Protein AF-A0A9P5TML0-F1 (afdb_monomer_lite)

Foldseek 3Di:
DVVVVVVPPPDCVVVVVLCVVCVCCVPVCVVVDDPVRSVVVSVVVVCVVPCVRDVPVVVVVVVD

Sequence (64 aa):
MGLDFLSAPASSCDVERSFSWGGVNVSKLQHMLSDDSTCSSTVLNSWSEFPELIPASKIIQTIQ

Radius of gyration: 14.75 Å; chains: 1; bounding box: 22×32×42 Å

Organism: Gymnopilus junonius (NCBI:txid109634)

Secondary structure (DSSP, 8-state):
-HHHHHHS-SSTHHHHHHHHHTHIIIIISTTTS-HHHHHHHHHHHHHHT-TTT--HHHHHHHH-

Structure (mmCIF, N/CA/C/O backbone):
data_AF-A0A9P5TML0-F1
#
_entry.id   AF-A0A9P5TML0-F1
#
loop_
_atom_site.group_PDB
_atom_site.id
_atom_site.type_symbol
_atom_site.label_atom_id
_atom_site.label_alt_id
_atom_site.label_comp_id
_atom_site.label_asym_id
_atom_site.label_entity_id
_atom_site.label_seq_id
_atom_site.pdbx_PDB_ins_code
_atom_site.Cartn_x
_atom_site.Cartn_y
_atom_site.Cartn_z
_atom_site.occupancy
_atom_site.B_iso_or_equiv
_atom_site.auth_seq_id
_atom_site.auth_comp_id
_atom_site.auth_asym_id
_atom_site.auth_atom_id
_atom_site.pdbx_PDB_model_num
ATOM 1 N N . MET A 1 1 ? 6.593 1.089 -24.606 1.00 72.62 1 MET A N 1
ATOM 2 C CA . MET A 1 1 ? 6.617 2.566 -24.702 1.00 72.62 1 MET A CA 1
ATOM 3 C C . MET A 1 1 ? 5.250 3.197 -24.479 1.00 72.62 1 MET A C 1
ATOM 5 O O . MET A 1 1 ? 5.130 3.958 -23.534 1.00 72.62 1 MET A O 1
ATOM 9 N N . GLY A 1 2 ? 4.222 2.916 -25.295 1.00 81.88 2 GLY A N 1
ATOM 10 C CA . GLY A 1 2 ? 2.900 3.547 -25.115 1.00 81.88 2 GLY A CA 1
ATOM 11 C C . GLY A 1 2 ? 2.211 3.192 -23.791 1.00 81.88 2 GLY A C 1
ATOM 12 O O . GLY A 1 2 ? 1.714 4.077 -23.108 1.00 81.88 2 GLY A O 1
ATOM 13 N N . LEU A 1 3 ? 2.241 1.913 -23.397 1.00 79.94 3 LEU A N 1
ATOM 14 C CA . LEU A 1 3 ? 1.674 1.464 -22.120 1.00 79.94 3 LEU A CA 1
ATOM 15 C C . LEU A 1 3 ? 2.430 2.023 -20.912 1.00 79.94 3 LEU A C 1
ATOM 17 O O . LEU A 1 3 ? 1.787 2.464 -19.974 1.00 79.94 3 LEU A O 1
ATOM 21 N N . ASP A 1 4 ? 3.762 2.087 -20.964 1.00 80.38 4 ASP A N 1
ATOM 22 C CA . ASP A 1 4 ? 4.577 2.606 -19.856 1.00 80.38 4 ASP A CA 1
ATOM 23 C C . ASP A 1 4 ? 4.221 4.071 -19.545 1.00 80.38 4 ASP A C 1
ATOM 25 O O . ASP A 1 4 ? 4.009 4.432 -18.389 1.00 80.38 4 ASP A O 1
ATOM 29 N N . PHE A 1 5 ? 4.051 4.897 -20.587 1.00 74.81 5 PHE A N 1
ATOM 30 C CA . PHE A 1 5 ? 3.653 6.304 -20.458 1.00 74.81 5 PHE A CA 1
ATOM 31 C C . PHE A 1 5 ? 2.231 6.476 -19.906 1.00 74.81 5 PHE A C 1
ATOM 33 O O . PHE A 1 5 ? 1.975 7.401 -19.144 1.00 74.81 5 PHE A O 1
ATOM 40 N N . LEU A 1 6 ? 1.310 5.580 -20.273 1.00 80.81 6 LEU A N 1
ATOM 41 C CA . LEU A 1 6 ? -0.080 5.608 -19.804 1.00 80.81 6 LEU A CA 1
ATOM 42 C C . LEU A 1 6 ? -0.266 4.953 -18.427 1.00 80.81 6 LEU A C 1
ATOM 44 O O . LEU A 1 6 ? -1.272 5.198 -17.770 1.00 80.81 6 LEU A O 1
ATOM 48 N N . SER A 1 7 ? 0.687 4.122 -18.002 1.00 78.06 7 SER A N 1
ATOM 49 C CA . SER A 1 7 ? 0.694 3.473 -16.686 1.00 78.06 7 SER A CA 1
ATOM 50 C C . SER A 1 7 ? 1.317 4.337 -15.594 1.00 78.06 7 SER A C 1
ATOM 52 O O . SER A 1 7 ? 1.105 4.072 -14.413 1.00 78.06 7 SER A O 1
ATOM 54 N N . ALA A 1 8 ? 2.075 5.370 -15.974 1.00 77.69 8 ALA A N 1
ATOM 55 C CA . ALA A 1 8 ? 2.602 6.331 -15.025 1.00 77.69 8 ALA A CA 1
ATOM 56 C C . ALA A 1 8 ? 1.424 7.090 -14.387 1.00 77.69 8 ALA A C 1
ATOM 58 O O . ALA A 1 8 ? 0.665 7.747 -15.107 1.00 77.69 8 ALA A O 1
ATOM 59 N N . PRO A 1 9 ? 1.239 7.013 -13.059 1.00 73.00 9 PRO A N 1
ATOM 60 C CA . PRO A 1 9 ? 0.173 7.749 -12.404 1.00 73.00 9 PRO A CA 1
ATOM 61 C C . PRO A 1 9 ? 0.365 9.243 -12.672 1.00 73.00 9 PRO A C 1
ATOM 63 O O . PRO A 1 9 ? 1.430 9.807 -12.429 1.00 73.00 9 PRO A O 1
ATOM 66 N N . ALA A 1 10 ? -0.681 9.895 -13.177 1.00 74.31 10 AL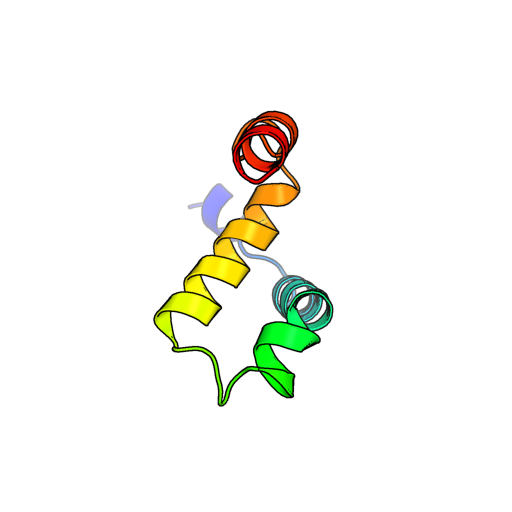A A N 1
ATOM 67 C CA . ALA A 1 10 ? -0.647 11.317 -13.522 1.00 74.31 10 ALA A CA 1
ATOM 68 C C . ALA A 1 10 ? -0.524 12.238 -12.289 1.00 74.31 10 ALA A C 1
ATOM 70 O O . ALA A 1 10 ? -0.374 13.449 -12.436 1.00 74.31 10 ALA A O 1
ATOM 71 N N . SER A 1 11 ? -0.616 11.679 -11.077 1.00 67.31 11 SER A N 1
ATOM 72 C CA . SER A 1 11 ? -0.590 12.414 -9.818 1.00 67.31 11 SER A CA 1
ATOM 73 C C . SER A 1 11 ? 0.105 11.617 -8.712 1.00 67.31 11 SER A C 1
ATOM 75 O O . SER A 1 11 ? -0.104 10.412 -8.576 1.00 67.31 11 SER A O 1
ATOM 77 N N . SER A 1 12 ? 0.877 12.311 -7.873 1.00 63.47 12 SER A N 1
ATOM 78 C CA . SER A 1 12 ? 1.487 11.779 -6.647 1.00 63.47 12 SER A CA 1
ATOM 79 C C . SER A 1 12 ? 0.465 11.373 -5.576 1.00 63.47 12 SER A C 1
ATOM 81 O O . SER A 1 12 ? 0.831 10.711 -4.606 1.00 63.47 12 SER A O 1
ATOM 83 N N . CYS A 1 13 ? -0.812 11.732 -5.746 1.00 66.50 13 CYS A N 1
ATOM 84 C CA . CYS A 1 13 ? -1.855 11.488 -4.750 1.00 66.50 13 CYS A CA 1
ATOM 85 C C . CYS A 1 13 ? -2.116 10.003 -4.464 1.00 66.50 13 CYS A C 1
ATOM 87 O O . CYS A 1 13 ? -2.591 9.675 -3.379 1.00 66.50 13 CYS A O 1
ATOM 89 N N . ASP A 1 14 ? -1.830 9.106 -5.409 1.00 67.19 14 ASP A N 1
ATOM 90 C CA . ASP A 1 14 ? -2.029 7.665 -5.210 1.00 67.19 14 ASP A CA 1
ATOM 91 C C . ASP A 1 14 ? -1.060 7.121 -4.144 1.00 67.19 14 ASP A C 1
ATOM 93 O O . ASP A 1 14 ? -1.447 6.449 -3.184 1.00 67.19 14 ASP A O 1
ATOM 97 N N . VAL A 1 15 ? 0.194 7.574 -4.224 1.00 68.50 15 VAL A N 1
ATOM 98 C CA . VAL A 1 15 ? 1.231 7.294 -3.229 1.00 68.50 15 VAL A CA 1
ATOM 99 C C . VAL A 1 15 ? 0.887 7.963 -1.894 1.00 68.50 15 VAL A C 1
ATOM 101 O O . VAL A 1 15 ? 0.932 7.303 -0.857 1.00 68.50 15 VAL A O 1
ATOM 104 N N . GLU A 1 16 ? 0.454 9.227 -1.890 1.00 71.31 16 GLU A N 1
ATOM 105 C CA . GLU A 1 16 ? 0.032 9.924 -0.660 1.00 71.31 16 GLU A CA 1
ATOM 106 C C . GLU A 1 16 ? -1.172 9.263 0.032 1.00 71.31 16 GLU A C 1
ATOM 108 O O . GLU A 1 16 ? -1.249 9.239 1.266 1.00 71.31 16 GLU A O 1
ATOM 113 N N . ARG A 1 17 ? -2.108 8.693 -0.736 1.00 74.56 17 ARG A N 1
ATOM 114 C CA . ARG A 1 17 ? -3.250 7.947 -0.194 1.00 74.56 17 ARG A CA 1
ATOM 115 C C . ARG A 1 17 ? -2.790 6.673 0.512 1.00 74.56 17 ARG A C 1
ATOM 117 O O . ARG A 1 17 ? -3.255 6.421 1.625 1.00 74.56 17 ARG A O 1
ATOM 124 N N . SER A 1 18 ? -1.842 5.933 -0.069 1.00 68.81 18 SER A N 1
ATOM 125 C CA . SER A 1 18 ? -1.238 4.767 0.595 1.00 68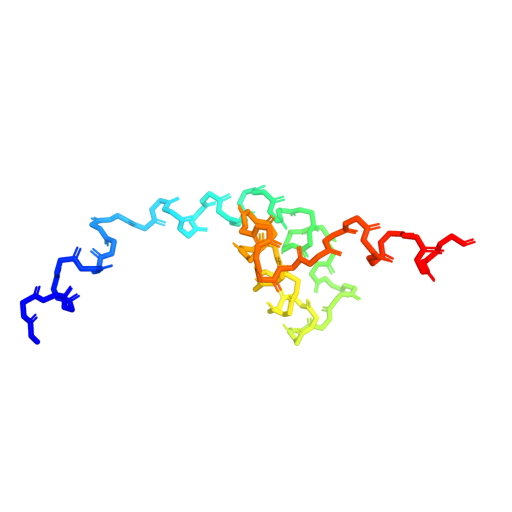.81 18 SER A CA 1
ATOM 126 C C . SER A 1 18 ? -0.515 5.156 1.893 1.00 68.81 18 SER A C 1
ATOM 128 O O . SER A 1 18 ? -0.694 4.495 2.916 1.00 68.81 18 SER A O 1
ATOM 130 N N . PHE A 1 19 ? 0.201 6.288 1.902 1.00 68.25 19 PHE A N 1
ATOM 131 C CA . PHE A 1 19 ? 0.855 6.825 3.099 1.00 68.25 19 PHE A CA 1
ATOM 132 C C . PHE A 1 19 ? -0.139 7.281 4.165 1.00 68.25 19 PHE A C 1
ATOM 134 O O . PHE A 1 19 ? 0.103 7.089 5.353 1.00 68.25 19 PHE A O 1
ATOM 141 N N . SER A 1 20 ? -1.275 7.845 3.760 1.00 71.69 20 SER A N 1
ATOM 142 C CA . SER A 1 20 ? -2.337 8.254 4.683 1.00 71.69 20 SER A CA 1
ATOM 143 C C . SER A 1 20 ? -2.994 7.047 5.355 1.00 71.69 20 SER A C 1
ATOM 145 O O . SER A 1 20 ? -3.252 7.078 6.558 1.00 71.69 20 SER A O 1
ATOM 147 N N . TRP A 1 21 ? -3.218 5.961 4.608 1.00 71.25 21 TRP A N 1
ATOM 148 C CA . TRP A 1 21 ? -3.714 4.693 5.160 1.00 71.25 21 TRP A CA 1
ATOM 149 C C . TRP A 1 21 ? -2.670 4.013 6.055 1.00 71.25 21 TRP A C 1
ATOM 151 O O . TRP A 1 21 ? -2.997 3.530 7.138 1.00 71.25 21 TRP A O 1
ATOM 161 N N . GLY A 1 22 ? -1.399 4.050 5.652 1.00 69.50 22 GLY A N 1
ATOM 162 C CA . GLY A 1 22 ? -0.255 3.549 6.416 1.00 69.50 22 GLY A CA 1
ATOM 163 C C . GLY A 1 22 ? 0.269 4.504 7.494 1.00 69.50 22 GLY A C 1
ATOM 164 O O . GLY A 1 22 ? 1.303 4.220 8.100 1.00 69.50 22 GLY A O 1
ATOM 165 N N . GLY A 1 23 ? -0.411 5.624 7.766 1.00 69.62 23 GLY A N 1
ATOM 166 C CA . GLY A 1 23 ? 0.118 6.719 8.591 1.00 69.62 23 GLY A CA 1
ATOM 167 C C . GLY A 1 23 ? 0.454 6.318 10.031 1.00 69.62 23 GLY A C 1
ATOM 168 O O . GLY A 1 23 ? 1.298 6.936 10.676 1.00 69.62 23 GLY A O 1
ATOM 169 N N . VAL A 1 24 ? -0.141 5.239 10.549 1.00 69.44 24 VAL A N 1
ATOM 170 C CA . VAL A 1 24 ? 0.258 4.667 11.846 1.00 69.44 24 VAL A CA 1
ATOM 171 C C . VAL A 1 24 ? 1.665 4.069 11.775 1.00 69.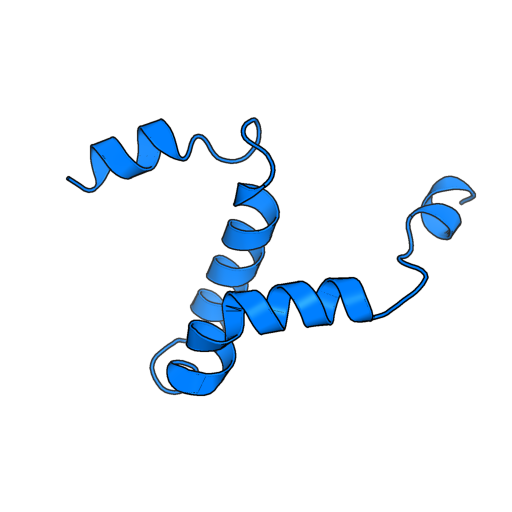44 24 VAL A C 1
ATOM 173 O O . VAL A 1 24 ? 2.491 4.376 12.635 1.00 69.44 24 VAL A O 1
ATOM 176 N N . ASN A 1 25 ? 1.970 3.291 10.737 1.00 66.69 25 ASN A N 1
ATOM 177 C CA . ASN A 1 25 ? 3.288 2.681 10.561 1.00 66.69 25 ASN A CA 1
ATOM 178 C C . ASN A 1 25 ? 4.337 3.733 10.193 1.00 66.69 25 ASN A C 1
ATOM 180 O O . ASN A 1 25 ? 5.419 3.744 10.772 1.00 66.69 25 ASN A O 1
ATOM 184 N N . VAL A 1 26 ? 3.984 4.666 9.305 1.00 66.62 26 VAL A N 1
ATOM 185 C CA . VAL A 1 26 ? 4.926 5.654 8.760 1.00 66.62 26 VAL A CA 1
ATOM 186 C C . VAL A 1 26 ? 5.137 6.861 9.674 1.00 66.62 26 VAL A C 1
ATOM 188 O O . VAL A 1 26 ? 6.215 7.430 9.663 1.00 66.62 26 VAL A O 1
ATOM 191 N N . SER A 1 27 ? 4.160 7.278 10.485 1.00 68.19 27 SER A N 1
ATOM 192 C CA . SER A 1 27 ? 4.321 8.471 11.340 1.00 68.19 27 SER A CA 1
ATOM 193 C C . SER A 1 27 ? 4.442 8.151 12.825 1.00 68.19 27 SER A C 1
ATOM 195 O O . SER A 1 27 ? 5.176 8.836 13.533 1.00 68.19 27 SER A O 1
ATOM 197 N N . LYS A 1 28 ? 3.727 7.137 13.332 1.00 70.88 28 LYS A N 1
ATOM 198 C CA . LYS A 1 28 ? 3.707 6.835 14.778 1.00 70.88 28 LYS A CA 1
ATOM 199 C C . LYS A 1 28 ? 4.711 5.760 15.166 1.00 70.88 28 LYS A C 1
ATOM 201 O O . LYS A 1 28 ? 5.323 5.861 16.223 1.00 70.88 28 LYS A O 1
ATOM 206 N N . LEU A 1 29 ? 4.881 4.748 14.320 1.00 74.00 29 LEU A N 1
ATOM 207 C CA . LEU A 1 29 ? 5.749 3.606 14.596 1.00 74.00 29 LEU A CA 1
ATOM 208 C C . LEU A 1 29 ? 7.079 3.653 13.839 1.00 74.00 29 LEU A C 1
ATOM 210 O O . LEU A 1 29 ? 7.882 2.749 14.019 1.00 74.00 29 LEU A O 1
ATOM 214 N N . GLN A 1 30 ? 7.373 4.717 13.083 1.00 68.69 30 GLN A N 1
ATOM 215 C CA . GLN A 1 30 ? 8.637 4.866 12.341 1.00 68.69 30 GLN A CA 1
ATOM 216 C C . GLN A 1 30 ? 9.897 4.719 13.208 1.00 68.69 30 GLN A C 1
ATOM 218 O O . GLN A 1 30 ? 10.939 4.309 12.724 1.00 68.69 30 GLN A O 1
ATOM 223 N N . HIS A 1 31 ? 9.818 5.046 14.502 1.00 76.06 31 HIS A N 1
ATOM 224 C CA . HIS A 1 31 ? 10.943 4.903 15.434 1.00 76.06 31 HIS A CA 1
ATOM 225 C C . HIS A 1 31 ? 11.035 3.503 16.058 1.00 76.06 31 HIS A C 1
ATOM 227 O O . HIS A 1 31 ? 12.009 3.193 16.737 1.00 76.06 31 HIS A O 1
ATOM 233 N N . MET A 1 32 ? 10.005 2.678 15.867 1.00 78.69 32 MET A N 1
ATOM 234 C CA . MET A 1 32 ? 9.893 1.310 16.382 1.00 78.69 32 MET A CA 1
ATOM 235 C C . MET A 1 32 ? 9.957 0.256 15.267 1.00 78.69 32 MET A C 1
ATOM 237 O O . MET A 1 32 ? 10.096 -0.929 15.557 1.00 78.69 32 MET A O 1
ATOM 241 N N . LEU A 1 33 ? 9.849 0.682 14.009 1.00 76.69 33 LEU A N 1
ATOM 242 C CA . LEU A 1 33 ? 9.893 -0.141 12.810 1.00 76.69 33 LEU A CA 1
ATOM 243 C C . LEU A 1 33 ? 11.181 0.157 12.046 1.00 76.69 33 LEU A C 1
ATOM 245 O O . LEU A 1 33 ? 11.590 1.306 11.917 1.00 76.69 33 LEU A O 1
ATOM 249 N N . SER A 1 34 ? 11.829 -0.886 11.535 1.00 81.81 34 SER A N 1
ATOM 250 C CA . SER A 1 34 ? 12.942 -0.724 10.601 1.00 81.81 34 SER A CA 1
ATOM 251 C C . SER A 1 34 ? 12.435 -0.265 9.231 1.00 81.81 34 SER A C 1
ATOM 253 O O . SER A 1 34 ? 11.279 -0.519 8.871 1.00 81.81 34 SER A O 1
ATOM 255 N N . ASP A 1 35 ? 13.313 0.338 8.429 1.00 81.88 35 ASP A N 1
ATOM 256 C CA . ASP A 1 35 ? 13.008 0.723 7.042 1.00 81.88 35 ASP A CA 1
ATOM 257 C C . ASP A 1 35 ? 12.457 -0.461 6.231 1.00 81.88 35 ASP A C 1
ATOM 259 O O . ASP A 1 35 ? 11.472 -0.331 5.504 1.00 81.88 35 ASP A O 1
ATOM 263 N N . ASP A 1 36 ? 13.039 -1.646 6.431 1.00 85.50 36 ASP A N 1
ATOM 264 C CA . ASP A 1 36 ? 12.627 -2.891 5.782 1.00 85.50 36 ASP A CA 1
ATOM 265 C C . ASP A 1 36 ? 11.193 -3.302 6.158 1.00 85.50 36 ASP A C 1
ATOM 267 O O . ASP A 1 36 ? 10.373 -3.615 5.292 1.00 85.50 36 ASP A O 1
ATOM 271 N N . SER A 1 37 ? 10.844 -3.206 7.446 1.00 82.19 37 SER A N 1
ATOM 272 C CA . SER A 1 37 ? 9.487 -3.504 7.918 1.00 82.19 37 SER A CA 1
ATOM 273 C C . SER A 1 37 ? 8.456 -2.484 7.424 1.00 82.19 37 SER A C 1
ATOM 275 O O . SER A 1 37 ? 7.327 -2.852 7.090 1.00 82.19 37 SER A O 1
ATOM 277 N N . THR A 1 38 ? 8.856 -1.217 7.295 1.00 81.38 38 THR A N 1
ATOM 278 C CA . THR A 1 38 ? 8.007 -0.142 6.7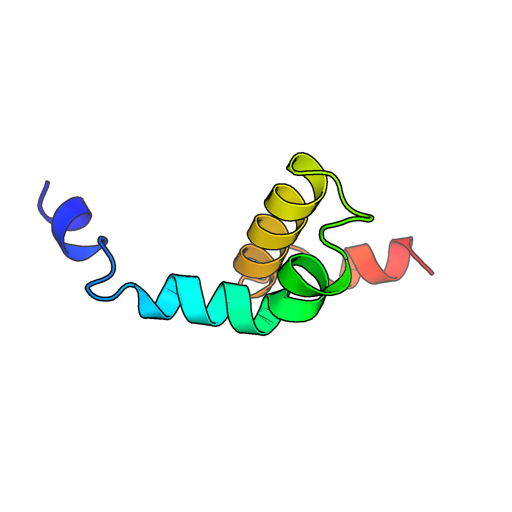64 1.00 81.38 38 THR A CA 1
ATOM 279 C C . THR A 1 38 ? 7.738 -0.346 5.273 1.00 81.38 38 THR A C 1
ATOM 281 O O . THR A 1 38 ? 6.587 -0.272 4.831 1.00 81.38 38 THR A O 1
ATOM 284 N N . CYS A 1 39 ? 8.776 -0.680 4.501 1.00 82.75 39 CYS A N 1
ATOM 285 C CA . CYS A 1 39 ? 8.660 -1.014 3.084 1.00 82.75 39 CYS A CA 1
ATOM 286 C C . CYS A 1 39 ? 7.775 -2.253 2.878 1.00 82.75 39 CYS A C 1
ATOM 288 O O . CYS A 1 39 ? 6.784 -2.195 2.146 1.00 82.75 39 CYS A O 1
ATOM 290 N N . SER A 1 40 ? 8.057 -3.336 3.608 1.00 84.56 40 SER A N 1
ATOM 291 C CA . SER A 1 40 ? 7.296 -4.588 3.538 1.00 84.56 40 SER A CA 1
ATOM 292 C C . SER A 1 40 ? 5.821 -4.383 3.874 1.00 84.56 40 SER A C 1
ATOM 294 O O . SER A 1 40 ? 4.950 -4.854 3.148 1.00 84.56 40 SER A O 1
ATOM 296 N N . SER A 1 41 ? 5.512 -3.621 4.928 1.00 82.19 41 SER A N 1
ATOM 297 C CA . SER A 1 41 ? 4.126 -3.307 5.282 1.00 82.19 41 SER A CA 1
ATOM 298 C C . SER A 1 41 ? 3.419 -2.483 4.207 1.00 82.19 41 SER A C 1
ATOM 300 O O . SER A 1 41 ? 2.226 -2.681 3.996 1.00 82.19 41 SER A O 1
ATOM 302 N N . THR A 1 42 ? 4.121 -1.562 3.545 1.00 81.12 42 THR A N 1
ATOM 303 C CA . THR A 1 42 ? 3.538 -0.709 2.499 1.00 81.12 42 THR A CA 1
ATOM 304 C C . THR A 1 42 ? 3.200 -1.529 1.254 1.00 81.12 42 THR A C 1
ATOM 306 O O . THR A 1 42 ? 2.098 -1.409 0.720 1.00 81.12 42 THR A O 1
ATOM 309 N N . VAL A 1 43 ? 4.109 -2.417 0.838 1.00 83.88 43 VAL A N 1
ATOM 310 C CA . VAL A 1 43 ? 3.900 -3.336 -0.294 1.00 83.88 43 VAL A CA 1
ATOM 311 C C . VAL A 1 43 ? 2.788 -4.343 0.005 1.00 83.88 43 VAL A C 1
ATOM 313 O O . VAL A 1 43 ? 1.903 -4.554 -0.818 1.00 83.88 43 VAL A O 1
ATOM 316 N N . LEU A 1 44 ? 2.776 -4.933 1.203 1.00 83.62 44 LEU A N 1
ATOM 317 C CA . LEU A 1 44 ? 1.699 -5.844 1.598 1.00 83.62 44 LEU A CA 1
ATOM 318 C C . LEU A 1 44 ? 0.341 -5.137 1.639 1.00 83.62 44 LEU A C 1
ATOM 320 O O . LEU A 1 44 ? -0.663 -5.719 1.233 1.00 83.62 44 LEU A O 1
ATOM 324 N N . ASN A 1 45 ? 0.299 -3.881 2.089 1.00 81.38 45 ASN A N 1
ATOM 325 C CA . ASN A 1 45 ? -0.937 -3.109 2.117 1.00 81.38 45 ASN A CA 1
ATOM 326 C C . ASN A 1 45 ? -1.451 -2.798 0.702 1.00 81.38 45 ASN A C 1
ATOM 328 O O . ASN A 1 45 ? -2.642 -2.966 0.458 1.00 81.38 45 ASN A O 1
ATOM 332 N N . SER A 1 46 ? -0.583 -2.428 -0.248 1.00 79.81 46 SER A N 1
ATOM 333 C CA . SER A 1 46 ? -1.006 -2.185 -1.639 1.00 79.81 46 SER A CA 1
ATOM 334 C C . SER A 1 46 ? -1.472 -3.458 -2.351 1.00 79.81 46 SER A C 1
ATOM 336 O O . SER A 1 46 ? -2.365 -3.414 -3.193 1.00 79.81 46 SER A O 1
ATOM 338 N N . TRP A 1 47 ? -0.921 -4.615 -1.989 1.00 85.81 47 TRP A N 1
ATOM 339 C CA . TRP A 1 47 ? -1.356 -5.905 -2.527 1.00 85.81 47 TRP A CA 1
ATOM 340 C C . TRP A 1 47 ? -2.620 -6.450 -1.859 1.00 85.81 47 TRP A C 1
ATOM 342 O O . TRP A 1 47 ? -3.295 -7.294 -2.444 1.00 85.81 47 TRP A O 1
ATOM 352 N N . SER A 1 48 ? -2.965 -5.973 -0.660 1.00 82.19 48 SER A N 1
ATOM 353 C CA . SER A 1 48 ? -4.150 -6.436 0.075 1.00 82.19 48 SER A CA 1
ATOM 354 C C . SER A 1 48 ? -5.471 -6.102 -0.627 1.00 82.19 48 SER A C 1
ATOM 356 O O . SER A 1 48 ? -6.467 -6.795 -0.423 1.00 82.19 48 SER A O 1
ATOM 358 N N . GLU A 1 49 ? -5.467 -5.095 -1.506 1.00 80.75 49 GLU A N 1
ATOM 359 C CA . GLU A 1 49 ? -6.607 -4.730 -2.354 1.00 80.75 49 GLU A CA 1
ATOM 360 C C . GLU A 1 49 ? -6.885 -5.766 -3.456 1.00 80.75 49 GLU A C 1
ATOM 362 O O . GLU A 1 49 ? -7.971 -5.774 -4.036 1.00 80.75 49 GLU A O 1
ATOM 367 N N . PHE A 1 50 ? -5.936 -6.674 -3.716 1.00 84.75 50 PHE A N 1
ATOM 368 C CA . PHE A 1 50 ? -6.028 -7.712 -4.737 1.00 84.75 50 PHE A CA 1
ATOM 369 C C . PHE A 1 50 ? -6.122 -9.104 -4.084 1.00 84.75 50 PHE A C 1
ATOM 371 O O . PHE A 1 50 ? -5.102 -9.684 -3.699 1.00 84.75 50 PHE A O 1
ATOM 378 N N . PRO A 1 51 ? -7.329 -9.702 -4.007 1.00 81.06 51 PRO A N 1
ATOM 379 C CA . PRO A 1 51 ? -7.543 -11.003 -3.362 1.00 81.06 51 PRO A CA 1
ATOM 380 C C . PRO A 1 51 ? -6.745 -12.156 -3.989 1.00 81.06 51 PRO A C 1
ATOM 382 O O . PRO A 1 51 ? -6.514 -13.175 -3.342 1.00 81.06 51 PRO A O 1
ATOM 385 N N . GLU A 1 52 ? -6.337 -12.005 -5.251 1.00 85.00 52 GLU A N 1
ATOM 386 C CA . GLU A 1 52 ? -5.518 -12.973 -5.988 1.00 85.00 52 GLU A CA 1
ATOM 387 C C . GLU A 1 52 ? -4.039 -12.940 -5.574 1.00 85.00 52 GLU A C 1
ATOM 389 O O . GLU A 1 52 ? -3.348 -13.950 -5.699 1.00 85.00 52 GLU A O 1
ATOM 394 N N . LEU A 1 53 ? -3.552 -11.799 -5.070 1.00 83.38 53 LEU A N 1
ATOM 395 C CA . LEU A 1 53 ? -2.156 -11.620 -4.656 1.00 83.38 53 LEU A CA 1
ATOM 396 C C . LEU A 1 53 ? -1.950 -12.007 -3.192 1.00 83.38 53 LEU A C 1
ATOM 398 O O . LEU A 1 53 ? -0.939 -12.625 -2.856 1.00 83.38 53 LEU A O 1
ATOM 402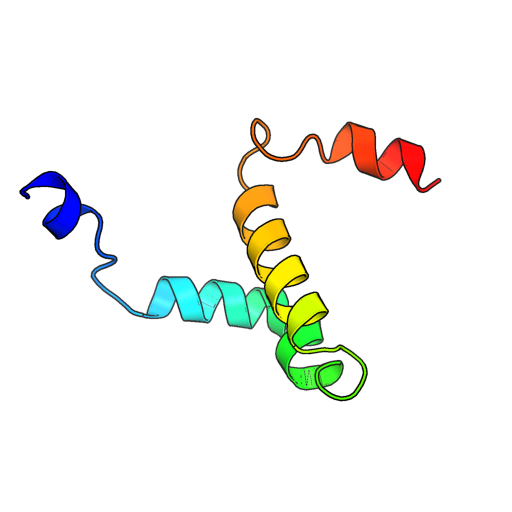 N N . ILE A 1 54 ? -2.899 -11.659 -2.318 1.00 83.25 54 ILE A N 1
ATOM 403 C CA . ILE A 1 54 ? -2.824 -11.975 -0.890 1.00 83.25 54 ILE A CA 1
ATOM 404 C C . ILE A 1 54 ? -4.098 -12.707 -0.455 1.00 83.25 54 ILE A C 1
ATOM 406 O O . ILE A 1 54 ? -5.158 -12.086 -0.341 1.00 83.25 54 ILE A O 1
ATOM 410 N N . PRO A 1 55 ? -4.016 -14.007 -0.108 1.00 81.44 55 PRO A N 1
ATOM 411 C CA . PRO A 1 55 ? -5.139 -14.746 0.458 1.00 81.44 55 PRO A CA 1
ATOM 412 C C . PRO A 1 55 ? -5.323 -14.369 1.937 1.00 81.44 55 PRO A C 1
ATOM 414 O O . PRO A 1 55 ? -5.046 -15.163 2.841 1.00 81.44 55 PRO A O 1
ATOM 417 N N . ALA A 1 56 ? -5.781 -13.140 2.191 1.00 77.94 56 ALA A N 1
ATOM 418 C CA . ALA A 1 56 ? -5.896 -12.553 3.528 1.00 77.94 56 ALA A CA 1
ATOM 419 C C . ALA A 1 56 ? -6.708 -13.437 4.491 1.00 77.94 56 ALA A C 1
ATOM 421 O O . ALA A 1 56 ? -6.313 -13.641 5.637 1.00 77.94 56 ALA A O 1
ATOM 422 N N . SER A 1 57 ? -7.791 -14.045 4.000 1.00 77.00 57 SER A N 1
ATOM 423 C CA . SER A 1 57 ? -8.640 -14.966 4.767 1.00 77.00 57 SER A CA 1
ATOM 424 C C . SER A 1 57 ? -7.890 -16.193 5.291 1.00 77.00 57 SER A C 1
ATOM 426 O O . SER A 1 57 ? -8.149 -16.642 6.407 1.00 77.00 57 SER A O 1
ATOM 428 N N . LYS A 1 58 ? -6.936 -16.719 4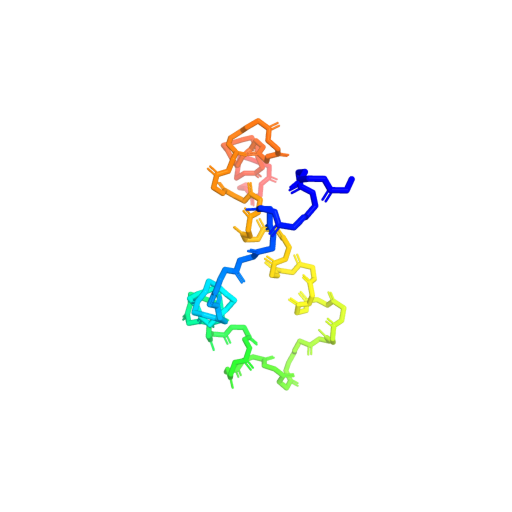.517 1.00 78.00 58 LYS A N 1
ATOM 429 C CA . LYS A 1 58 ? -6.112 -17.866 4.910 1.00 78.00 58 LYS A CA 1
ATOM 430 C C . LYS A 1 58 ? -5.030 -17.457 5.904 1.00 78.00 58 LYS A C 1
ATOM 432 O O . LYS A 1 58 ? -4.779 -18.186 6.853 1.00 78.00 58 LYS A O 1
ATOM 437 N N . ILE A 1 59 ? -4.427 -16.285 5.703 1.00 80.31 59 ILE A N 1
ATOM 438 C CA . ILE A 1 59 ? -3.367 -15.758 6.572 1.00 80.31 59 ILE A CA 1
ATOM 439 C C . ILE A 1 59 ? -3.911 -15.477 7.976 1.00 80.31 59 ILE A C 1
ATOM 441 O O . ILE A 1 59 ? -3.296 -15.902 8.953 1.00 80.31 59 ILE A O 1
ATOM 445 N N . ILE A 1 60 ? -5.082 -14.840 8.077 1.00 77.19 60 ILE A N 1
ATOM 446 C CA . ILE A 1 60 ? -5.727 -14.515 9.359 1.00 77.19 60 ILE A CA 1
ATOM 447 C C . ILE A 1 60 ? -6.026 -15.788 10.170 1.00 77.19 60 ILE A C 1
ATOM 449 O O . ILE A 1 60 ? -5.800 -15.801 11.376 1.00 77.19 60 ILE A O 1
ATOM 453 N N . GLN A 1 61 ? -6.445 -16.881 9.518 1.00 74.69 61 GLN A N 1
ATOM 454 C CA . GLN A 1 61 ? -6.679 -18.167 10.192 1.00 74.69 61 GLN A CA 1
ATOM 455 C C . GLN A 1 61 ? -5.410 -18.801 10.775 1.00 74.69 61 GLN A C 1
ATOM 457 O O . GLN A 1 61 ? -5.503 -19.527 11.754 1.00 74.69 61 GLN A O 1
ATOM 462 N N . THR A 1 62 ? -4.237 -18.547 10.192 1.00 68.12 62 THR A N 1
ATOM 463 C CA . THR A 1 62 ? -2.947 -19.060 10.695 1.00 68.12 62 THR A CA 1
ATOM 464 C C . THR A 1 62 ? -2.369 -18.272 11.870 1.00 68.12 62 THR A C 1
ATOM 466 O O . THR A 1 62 ? -1.426 -18.751 12.492 1.00 68.12 62 THR A O 1
ATOM 469 N N . ILE A 1 63 ? -2.867 -17.059 12.132 1.00 63.41 63 ILE A N 1
ATOM 470 C CA . ILE A 1 63 ? -2.366 -16.176 13.203 1.00 63.41 63 ILE A CA 1
ATOM 471 C C . ILE A 1 63 ? -3.229 -16.290 14.479 1.00 63.41 63 ILE A C 1
ATOM 473 O O . ILE A 1 63 ? -2.792 -15.864 15.548 1.00 63.41 63 ILE A O 1
ATOM 477 N N . GLN A 1 64 ? -4.427 -16.878 14.379 1.00 49.12 64 GLN A N 1
ATOM 478 C CA . GLN A 1 64 ? -5.266 -17.266 15.524 1.00 49.12 64 GLN A CA 1
ATOM 479 C C . GLN A 1 64 ? -4.772 -18.548 16.195 1.00 49.12 64 GLN A C 1
ATOM 481 O O . GLN A 1 64 ? -4.909 -18.615 17.437 1.00 49.12 64 GLN A O 1
#

pLDDT: mean 75.83, std 7.11, range [49.12, 85.81]